Protein AF-A0A2N2FDY9-F1 (afdb_monomer_lite)

Secondary structure (DSSP, 8-state):
------TTSSS-HHHHHHHHHHHHHHHHHHHHHHHHHHHHHHHHHHHHHHHHHHHHHHHHHHHHHHHHHHHHHHHHHHHHHHHTTSHHHHHHHHHHHHHHHHHHHHHHHHHHHHHHHTT---HHHHHHHHHHHHHHHHHHHHHHH-SS--HHHHHHHHHHHHT--

Foldseek 3Di:
DDDPPDPPPPDPPVRVVVVVVVVVVVVVVVVVVVVVVVVVVVVVVVVVVVVVVVLVVVLVVLVVQLVVLVVQLVVLLLQLLPVVQDVVSNVVSVVSNVVSLVSNLVSLVVSVVSCVVVVHDDVVSVVVNVVSVVLVVLSVVLVVVPPDRDNVSSVVSVCVSVVPD

Radius of gyration: 35.59 Å; chains: 1; bounding box: 72×30×100 Å

Structure (mmCIF, N/CA/C/O backbone):
data_AF-A0A2N2FDY9-F1
#
_entry.id   AF-A0A2N2FDY9-F1
#
loop_
_atom_site.group_PDB
_atom_site.id
_atom_site.type_symbol
_atom_site.label_atom_id
_atom_site.label_alt_id
_atom_site.label_comp_id
_atom_site.label_asym_id
_atom_site.label_entity_id
_atom_site.label_seq_id
_atom_site.pdbx_PDB_ins_code
_atom_site.Cartn_x
_atom_site.Cartn_y
_atom_site.Cartn_z
_atom_site.occupancy
_atom_site.B_iso_or_equiv
_atom_site.auth_seq_id
_atom_site.auth_comp_id
_atom_site.auth_asym_id
_atom_site.auth_atom_id
_atom_site.pdbx_PDB_model_num
ATOM 1 N N . MET A 1 1 ? 49.741 -19.149 -67.847 1.00 40.06 1 MET A N 1
ATOM 2 C CA . MET A 1 1 ? 49.441 -18.533 -66.537 1.00 40.06 1 MET A CA 1
ATOM 3 C C . MET A 1 1 ? 49.267 -17.037 -66.780 1.00 40.06 1 MET A C 1
ATOM 5 O O . MET A 1 1 ? 50.250 -16.389 -67.098 1.00 40.06 1 MET A O 1
ATOM 9 N N . LYS A 1 2 ? 48.029 -16.520 -66.818 1.00 42.62 2 LYS A N 1
ATOM 10 C CA . LYS A 1 2 ? 47.751 -15.078 -66.965 1.00 42.62 2 LYS A CA 1
ATOM 11 C C . LYS A 1 2 ? 47.482 -14.531 -65.568 1.00 42.62 2 LYS A C 1
ATOM 13 O O . LYS A 1 2 ? 46.580 -15.033 -64.904 1.00 42.62 2 LYS A O 1
ATOM 18 N N . GLU A 1 3 ? 48.287 -13.575 -65.124 1.00 53.22 3 GLU A N 1
ATOM 19 C CA . GLU A 1 3 ? 48.072 -12.917 -63.837 1.00 53.22 3 GLU A CA 1
ATOM 20 C C . GLU A 1 3 ? 46.777 -12.091 -63.868 1.00 53.22 3 GLU A C 1
ATOM 22 O O . GLU A 1 3 ? 46.456 -11.493 -64.901 1.00 53.22 3 GLU A O 1
ATOM 27 N N . PRO A 1 4 ? 45.998 -12.066 -62.776 1.00 54.75 4 PRO A N 1
ATOM 28 C CA . PRO A 1 4 ? 44.786 -11.269 -62.719 1.00 54.75 4 PRO A CA 1
ATOM 29 C C . PRO A 1 4 ? 45.163 -9.784 -62.721 1.00 54.75 4 PRO A C 1
ATOM 31 O O . PRO A 1 4 ? 45.787 -9.288 -61.783 1.00 54.75 4 PRO A O 1
ATOM 34 N N . HIS A 1 5 ? 44.774 -9.068 -63.778 1.00 51.28 5 HIS A N 1
ATOM 35 C CA . HIS A 1 5 ? 44.896 -7.615 -63.843 1.00 51.28 5 HIS A CA 1
ATOM 36 C C . HIS A 1 5 ? 44.136 -6.992 -62.672 1.00 51.28 5 HIS A C 1
ATOM 38 O O . HIS A 1 5 ? 42.905 -6.972 -62.631 1.00 51.28 5 HIS A O 1
ATOM 44 N N . SER A 1 6 ? 44.894 -6.495 -61.699 1.00 55.41 6 SER A N 1
ATOM 45 C CA . SER A 1 6 ? 44.367 -5.708 -60.599 1.00 55.41 6 SER A CA 1
ATOM 46 C C . SER A 1 6 ? 43.890 -4.376 -61.169 1.00 55.41 6 SER A C 1
ATOM 48 O O . SER A 1 6 ? 44.699 -3.530 -61.549 1.00 55.41 6 SER A O 1
ATOM 50 N N . THR A 1 7 ? 42.572 -4.171 -61.199 1.00 59.66 7 THR A N 1
ATOM 51 C CA . THR A 1 7 ? 41.839 -2.953 -61.616 1.00 59.66 7 THR A CA 1
ATOM 52 C C . THR A 1 7 ? 42.268 -1.658 -60.901 1.00 59.66 7 THR A C 1
ATOM 54 O O . THR A 1 7 ? 41.673 -0.600 -61.087 1.00 59.66 7 THR A O 1
ATOM 57 N N . PHE A 1 8 ? 43.301 -1.723 -60.063 1.00 55.81 8 PHE A N 1
ATOM 58 C CA . PHE A 1 8 ? 43.823 -0.649 -59.238 1.00 55.81 8 PHE A CA 1
ATOM 59 C C . PHE A 1 8 ? 45.106 0.003 -59.781 1.00 55.81 8 PHE A C 1
ATOM 61 O O . PHE A 1 8 ? 45.572 0.954 -59.146 1.00 55.81 8 PHE A O 1
ATOM 68 N N . GLN A 1 9 ? 45.697 -0.481 -60.883 1.00 60.59 9 GLN A N 1
ATOM 69 C CA . GLN A 1 9 ? 46.955 0.066 -61.427 1.00 60.59 9 GLN A CA 1
ATOM 70 C C . GLN A 1 9 ? 46.782 1.308 -62.327 1.00 60.59 9 GLN A C 1
ATOM 72 O O . GLN A 1 9 ? 47.698 2.121 -62.377 1.00 60.59 9 GLN A O 1
ATOM 77 N N . ASP A 1 10 ? 45.602 1.541 -62.918 1.00 59.16 10 ASP A N 1
ATOM 78 C CA . ASP A 1 10 ? 45.357 2.672 -63.845 1.00 59.16 10 ASP A CA 1
ATOM 79 C C . ASP A 1 10 ? 44.771 3.938 -63.180 1.00 59.16 10 ASP A C 1
ATOM 81 O O . ASP A 1 10 ? 44.364 4.895 -63.842 1.00 59.16 10 ASP A O 1
ATOM 85 N N . ILE A 1 11 ? 44.688 3.969 -61.847 1.00 64.19 11 ILE A N 1
ATOM 86 C CA . ILE A 1 11 ? 44.050 5.060 -61.096 1.00 64.19 11 ILE A CA 1
ATOM 87 C C . ILE A 1 11 ? 45.122 6.025 -60.578 1.00 64.19 11 ILE A C 1
ATOM 89 O O . ILE A 1 11 ? 46.005 5.624 -59.821 1.00 64.19 11 ILE A O 1
ATOM 93 N N . SER A 1 12 ? 45.018 7.318 -60.918 1.00 76.00 12 SER A N 1
ATOM 94 C CA . SER A 1 12 ? 45.952 8.339 -60.418 1.00 76.00 12 SER A CA 1
ATOM 95 C C . SER A 1 12 ? 45.995 8.355 -58.883 1.00 76.00 12 SER A C 1
ATOM 97 O O . SER A 1 12 ? 44.962 8.255 -58.213 1.00 76.00 12 SER A O 1
ATOM 99 N N . VAL A 1 13 ? 47.195 8.499 -58.309 1.00 76.50 13 VAL A N 1
ATOM 100 C CA . VAL A 1 13 ? 47.444 8.423 -56.852 1.00 76.50 13 VAL A CA 1
ATOM 101 C C . VAL A 1 13 ? 46.499 9.338 -56.062 1.00 76.50 13 VAL A C 1
ATOM 103 O O . VAL A 1 13 ? 45.938 8.929 -55.047 1.00 76.50 13 VAL A O 1
ATOM 106 N N . ARG A 1 14 ? 46.220 10.538 -56.589 1.00 76.38 14 ARG A N 1
ATOM 107 C CA . ARG A 1 14 ? 45.248 11.491 -56.028 1.00 76.38 14 ARG A CA 1
ATOM 108 C C . ARG A 1 14 ? 43.846 10.888 -55.892 1.00 76.38 14 ARG A C 1
ATOM 110 O O . ARG A 1 14 ? 43.210 11.041 -54.855 1.00 76.38 14 ARG A O 1
ATOM 117 N N . ARG A 1 15 ? 43.358 10.196 -56.924 1.00 77.88 15 ARG A N 1
ATOM 118 C CA . ARG A 1 15 ? 42.018 9.592 -56.942 1.00 77.88 15 ARG A CA 1
ATOM 119 C C . ARG A 1 15 ? 41.931 8.399 -55.990 1.00 77.88 15 A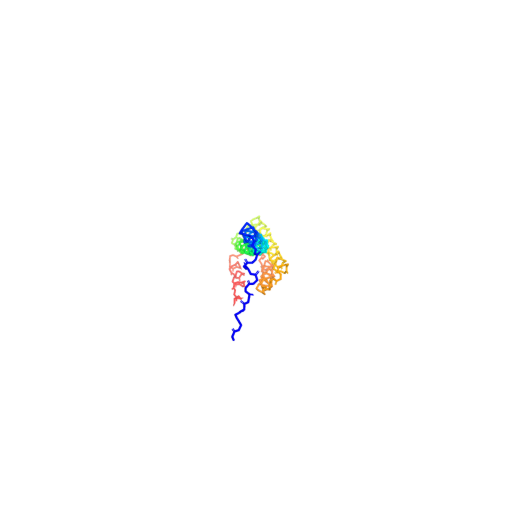RG A C 1
ATOM 121 O O . ARG A 1 15 ? 40.918 8.251 -55.316 1.00 77.88 15 ARG A O 1
ATOM 128 N N . ARG A 1 16 ? 43.003 7.607 -55.868 1.00 76.25 16 ARG A N 1
ATOM 129 C CA . ARG A 1 16 ? 43.084 6.508 -54.892 1.00 76.25 16 ARG A CA 1
ATOM 130 C C . ARG A 1 16 ? 43.001 7.028 -53.450 1.00 76.25 16 ARG A C 1
ATOM 132 O O . ARG A 1 16 ? 42.225 6.493 -52.668 1.00 76.25 16 ARG A O 1
ATOM 139 N N . VAL A 1 17 ? 43.729 8.100 -53.121 1.00 83.00 17 VAL A N 1
ATOM 140 C CA . VAL A 1 17 ? 43.673 8.732 -51.787 1.00 83.00 17 VAL A CA 1
ATOM 141 C C . VAL A 1 17 ? 42.278 9.290 -51.486 1.00 83.00 17 VAL A C 1
ATOM 143 O O . VAL A 1 17 ? 41.758 9.059 -50.398 1.00 83.00 17 VAL A O 1
ATOM 146 N N . ILE A 1 18 ? 41.643 9.967 -52.452 1.00 85.06 18 ILE A N 1
ATOM 147 C CA . ILE A 1 18 ? 40.282 10.502 -52.287 1.00 85.06 18 ILE A CA 1
ATOM 148 C C . ILE A 1 18 ? 39.275 9.375 -52.029 1.00 85.06 18 ILE A C 1
ATOM 150 O O . ILE A 1 18 ? 38.482 9.489 -51.103 1.00 85.06 18 ILE A O 1
ATOM 154 N N . ILE A 1 19 ? 39.332 8.272 -52.785 1.00 79.50 19 ILE A N 1
ATOM 155 C CA . ILE A 1 19 ? 38.427 7.125 -52.595 1.00 79.50 19 ILE A CA 1
ATOM 156 C C . ILE A 1 19 ? 38.600 6.519 -51.197 1.00 79.50 19 ILE A C 1
ATOM 158 O O . ILE A 1 19 ? 37.608 6.315 -50.499 1.00 79.50 19 ILE A O 1
ATOM 162 N N . SER A 1 20 ? 39.839 6.281 -50.755 1.00 74.81 20 SER A N 1
ATOM 163 C CA . SER A 1 20 ? 40.105 5.745 -49.414 1.00 74.81 20 SER A CA 1
ATOM 164 C C . SER A 1 20 ? 39.591 6.668 -48.306 1.00 74.81 20 SER A C 1
ATOM 166 O O . SER A 1 20 ? 38.996 6.199 -47.336 1.00 74.81 20 SER A O 1
ATOM 168 N N . LEU A 1 21 ? 39.770 7.984 -48.459 1.00 81.88 21 LEU A N 1
ATOM 169 C CA . LEU A 1 21 ? 39.277 8.970 -47.499 1.00 81.88 21 LEU A CA 1
ATOM 170 C C . LEU A 1 21 ? 37.743 9.030 -47.482 1.00 81.88 21 LEU A C 1
ATOM 172 O O . LEU A 1 21 ? 37.145 9.071 -46.410 1.00 81.88 21 LEU A O 1
ATOM 176 N N . SER A 1 22 ? 37.093 8.981 -48.646 1.00 78.44 22 SER A N 1
ATOM 177 C CA . SER A 1 22 ? 35.631 8.940 -48.743 1.00 78.44 22 SER A CA 1
ATOM 178 C C . SER A 1 22 ? 35.051 7.691 -48.082 1.00 78.44 22 SER A C 1
ATOM 180 O O . SER A 1 22 ? 34.062 7.797 -47.363 1.00 78.44 22 SER A O 1
ATOM 182 N N . ILE A 1 23 ? 35.683 6.527 -48.261 1.00 81.19 23 ILE A N 1
ATOM 183 C CA . ILE A 1 23 ? 35.274 5.286 -47.588 1.00 81.19 23 ILE A CA 1
ATOM 184 C C . ILE A 1 23 ? 35.384 5.440 -46.066 1.00 81.19 23 ILE A C 1
ATOM 186 O O . ILE A 1 23 ? 34.447 5.086 -45.354 1.00 81.19 23 ILE A O 1
ATOM 190 N N . LEU A 1 24 ? 36.480 6.019 -45.559 1.00 82.31 24 LEU A N 1
ATOM 191 C CA . LEU A 1 24 ? 36.643 6.283 -44.125 1.00 82.31 24 LEU A CA 1
ATOM 192 C C . LEU A 1 24 ? 35.558 7.215 -43.573 1.00 82.31 24 LEU A C 1
ATOM 194 O O . LEU A 1 24 ? 34.982 6.927 -42.527 1.00 82.31 24 LEU A O 1
ATOM 198 N N . VAL A 1 25 ? 35.237 8.298 -44.283 1.00 88.38 25 VAL A N 1
ATOM 199 C CA . VAL A 1 25 ? 34.174 9.231 -43.874 1.00 88.38 25 VAL A CA 1
ATOM 200 C C . VAL A 1 25 ? 32.813 8.533 -43.837 1.00 88.38 25 VAL A C 1
ATOM 202 O O . VAL A 1 25 ? 32.078 8.679 -42.862 1.00 88.38 25 VAL A O 1
ATOM 205 N N . VAL A 1 26 ? 32.490 7.729 -44.853 1.00 84.81 26 VAL A N 1
ATOM 206 C CA . VAL A 1 26 ? 31.238 6.957 -44.889 1.00 84.81 26 VAL A CA 1
ATOM 207 C C . VAL A 1 26 ? 31.168 5.970 -43.723 1.00 84.81 26 VAL A C 1
ATOM 209 O O . VAL A 1 26 ? 30.133 5.886 -43.068 1.00 84.81 26 VAL A O 1
ATOM 212 N N . LEU A 1 27 ? 32.263 5.273 -43.405 1.00 81.31 27 LEU A N 1
ATOM 213 C CA . LEU A 1 27 ? 32.317 4.361 -42.258 1.00 81.31 27 LEU A CA 1
ATOM 214 C C . LEU A 1 27 ? 32.057 5.088 -40.931 1.00 81.31 27 LEU A C 1
ATOM 216 O O . LEU A 1 27 ? 31.275 4.599 -40.118 1.00 81.31 27 LEU A O 1
ATOM 220 N N . ILE A 1 28 ? 32.651 6.268 -40.730 1.00 88.44 28 ILE A N 1
ATOM 221 C CA . ILE A 1 28 ? 32.418 7.088 -39.530 1.00 88.44 28 ILE A CA 1
ATOM 222 C C . ILE A 1 28 ? 30.944 7.496 -39.429 1.00 88.44 28 ILE A C 1
ATOM 224 O O . ILE A 1 28 ? 30.353 7.381 -38.357 1.00 88.44 28 ILE A O 1
ATOM 228 N N . ILE A 1 29 ? 30.332 7.927 -40.537 1.00 89.19 29 ILE A N 1
ATOM 229 C CA . ILE A 1 29 ? 28.911 8.304 -40.573 1.00 89.19 29 ILE A CA 1
ATOM 230 C C . ILE A 1 29 ? 28.029 7.106 -40.216 1.00 89.19 29 ILE A C 1
ATOM 232 O O . ILE A 1 29 ? 27.134 7.234 -39.386 1.00 89.19 29 ILE A O 1
ATOM 236 N N . VAL A 1 30 ? 28.295 5.934 -40.797 1.00 87.69 30 VAL A N 1
ATOM 237 C CA . VAL A 1 30 ? 27.531 4.711 -40.523 1.00 87.69 30 VAL A CA 1
ATOM 238 C C . VAL A 1 30 ? 27.626 4.334 -39.044 1.00 87.69 30 VAL A C 1
ATOM 240 O O . VAL A 1 30 ? 26.596 4.127 -38.407 1.00 87.69 30 VAL A O 1
ATOM 243 N N . ILE A 1 31 ? 28.832 4.315 -38.468 1.00 88.19 31 ILE A N 1
ATOM 244 C CA . ILE A 1 31 ? 29.032 4.034 -37.037 1.00 88.19 31 ILE A CA 1
ATOM 245 C C . ILE A 1 31 ? 28.316 5.080 -36.170 1.00 88.19 31 ILE A C 1
ATOM 247 O O . ILE A 1 31 ? 27.664 4.717 -35.192 1.00 88.19 31 ILE A O 1
ATOM 251 N N . GLY A 1 32 ? 28.381 6.363 -36.538 1.00 88.81 32 GLY A N 1
ATOM 252 C CA . GLY A 1 32 ? 27.689 7.445 -35.838 1.00 88.81 32 GLY A CA 1
ATOM 253 C C . GLY A 1 32 ? 26.165 7.288 -35.849 1.00 88.81 32 GLY A C 1
ATOM 254 O O . GLY A 1 32 ? 25.526 7.450 -34.811 1.00 88.81 32 GLY A O 1
ATOM 255 N N . LEU A 1 33 ? 25.583 6.907 -36.990 1.00 90.06 33 LEU A N 1
ATOM 256 C CA . LEU A 1 33 ? 24.148 6.635 -37.117 1.00 90.06 33 LEU A CA 1
ATOM 257 C C . LEU A 1 33 ? 23.727 5.415 -36.289 1.00 90.06 33 LEU A C 1
ATOM 259 O O . LEU A 1 33 ? 22.735 5.489 -35.566 1.00 90.06 33 LEU A O 1
ATOM 263 N N . TYR A 1 34 ? 24.502 4.326 -36.331 1.00 90.81 34 TYR A N 1
ATOM 264 C CA . TYR A 1 34 ? 24.268 3.160 -35.472 1.00 90.81 34 TYR A CA 1
ATOM 265 C C . TYR A 1 34 ? 24.347 3.522 -33.985 1.00 90.81 34 TYR A C 1
ATOM 267 O O . TYR A 1 34 ? 23.486 3.112 -33.207 1.00 90.81 34 TYR A O 1
ATOM 275 N N . GLY A 1 35 ? 25.337 4.328 -33.591 1.00 86.31 35 GLY A N 1
ATOM 276 C CA . GLY A 1 35 ? 25.469 4.834 -32.227 1.00 86.31 35 GLY A CA 1
ATOM 277 C C . GLY A 1 35 ? 24.262 5.669 -31.798 1.00 86.31 35 GLY A C 1
ATOM 278 O O . GLY A 1 35 ? 23.751 5.482 -30.697 1.00 86.31 35 GLY A O 1
ATOM 279 N N . LEU A 1 36 ? 23.752 6.536 -32.677 1.00 89.62 36 LEU A N 1
ATOM 280 C CA . LEU A 1 36 ? 22.581 7.363 -32.390 1.00 89.62 36 LEU A CA 1
ATOM 281 C C . LEU A 1 36 ? 21.319 6.516 -32.179 1.00 89.62 36 LEU A C 1
ATOM 283 O O . LEU A 1 36 ? 20.601 6.726 -31.203 1.00 89.62 36 LEU A O 1
ATOM 287 N N . VAL A 1 37 ? 21.079 5.525 -33.044 1.00 89.44 37 VAL A N 1
ATOM 288 C CA . VAL A 1 37 ? 19.956 4.584 -32.892 1.00 89.44 37 VAL A CA 1
ATOM 289 C C . VAL A 1 37 ? 20.085 3.802 -31.582 1.00 89.44 37 VAL A C 1
ATOM 291 O O . VAL A 1 37 ? 19.132 3.744 -30.806 1.00 89.44 37 VAL A O 1
ATOM 294 N N . ALA A 1 38 ? 21.278 3.281 -31.277 1.00 85.81 38 ALA A N 1
ATOM 295 C CA . ALA A 1 38 ? 21.533 2.551 -30.037 1.00 85.81 38 ALA A CA 1
ATOM 296 C C . ALA A 1 38 ? 21.299 3.414 -28.781 1.00 85.81 38 ALA A C 1
ATOM 298 O O . ALA A 1 38 ? 20.743 2.930 -27.791 1.00 85.81 38 ALA A O 1
ATOM 299 N N . ILE A 1 39 ? 21.681 4.696 -28.818 1.00 88.12 39 ILE A N 1
ATOM 300 C CA . ILE A 1 39 ? 21.446 5.651 -27.727 1.00 88.12 39 ILE A CA 1
ATOM 301 C C . ILE A 1 39 ? 19.952 5.927 -27.554 1.00 88.12 39 ILE A C 1
ATOM 303 O O . ILE A 1 39 ? 19.475 5.914 -26.420 1.00 88.12 39 ILE A O 1
ATOM 307 N N . ILE A 1 40 ? 19.206 6.140 -28.641 1.00 87.75 40 ILE A N 1
ATOM 308 C CA . ILE A 1 40 ? 17.757 6.390 -28.582 1.00 87.75 40 ILE A CA 1
ATOM 309 C C . ILE A 1 40 ? 17.037 5.192 -27.961 1.00 87.75 40 ILE A C 1
ATOM 311 O O . ILE A 1 40 ? 16.248 5.362 -27.031 1.00 87.75 40 ILE A O 1
ATOM 315 N N . GLU A 1 41 ? 17.343 3.975 -28.408 1.00 85.94 41 GLU A N 1
ATOM 316 C CA . GLU A 1 41 ? 16.747 2.773 -27.825 1.00 85.94 41 GLU A CA 1
ATOM 317 C C . GLU A 1 41 ? 17.132 2.581 -26.353 1.00 85.94 41 GLU A C 1
ATOM 319 O O . GLU A 1 41 ? 16.298 2.202 -25.529 1.00 85.94 41 GLU A O 1
ATOM 324 N N . SER A 1 42 ? 18.398 2.832 -26.003 1.00 78.81 42 SER A N 1
ATOM 325 C CA . SER A 1 42 ? 18.877 2.740 -24.622 1.00 78.81 42 SER A CA 1
ATOM 326 C C . SER A 1 42 ? 18.158 3.740 -23.716 1.00 78.81 42 SER A C 1
ATOM 328 O O . SER A 1 42 ? 17.669 3.376 -22.649 1.00 78.81 42 SER A O 1
ATOM 330 N N . ASN A 1 43 ? 18.008 4.981 -24.175 1.00 85.75 43 ASN A N 1
ATOM 331 C CA . ASN A 1 43 ? 17.299 6.035 -23.463 1.00 85.75 43 ASN A CA 1
ATOM 332 C C . ASN A 1 43 ? 15.814 5.674 -23.256 1.00 85.75 43 ASN A C 1
ATOM 334 O O . ASN A 1 43 ? 15.299 5.796 -22.145 1.00 85.75 43 ASN A O 1
ATOM 338 N N . GLN A 1 44 ? 15.154 5.111 -24.274 1.00 82.75 44 GLN A N 1
ATOM 339 C CA . GLN A 1 44 ? 13.782 4.605 -24.152 1.00 82.75 44 GLN A CA 1
ATOM 340 C C . GLN A 1 44 ? 13.660 3.454 -23.143 1.00 82.75 44 GLN A C 1
ATOM 342 O O . GLN A 1 44 ? 12.715 3.432 -22.352 1.00 82.75 44 GLN A O 1
ATOM 347 N N . ARG A 1 45 ? 14.605 2.504 -23.147 1.00 77.94 45 ARG A N 1
ATOM 348 C CA . ARG A 1 45 ? 14.648 1.401 -22.170 1.00 77.94 45 ARG A CA 1
ATOM 349 C C . ARG A 1 45 ? 14.837 1.931 -20.747 1.00 77.94 45 ARG A C 1
ATOM 351 O O . ARG A 1 45 ? 14.077 1.551 -19.863 1.00 77.94 45 ARG A O 1
ATOM 358 N N . LEU A 1 46 ? 15.772 2.860 -20.547 1.00 81.38 46 LEU A N 1
ATOM 359 C CA . LEU A 1 46 ? 16.018 3.493 -19.249 1.00 81.38 46 LEU A CA 1
ATOM 360 C C . LEU A 1 46 ? 14.790 4.246 -18.733 1.00 81.38 46 LEU A C 1
ATOM 362 O O . LEU A 1 46 ? 14.413 4.061 -17.579 1.00 81.38 46 LEU A O 1
ATOM 366 N N . HIS A 1 47 ? 14.125 5.043 -19.575 1.00 80.62 47 HIS A N 1
ATOM 367 C CA . HIS A 1 47 ? 12.904 5.742 -19.171 1.00 80.62 47 HIS A CA 1
ATOM 368 C C . HIS A 1 47 ? 11.801 4.779 -18.728 1.00 80.62 47 HIS A C 1
ATOM 370 O O . HIS A 1 47 ? 11.167 5.024 -17.703 1.00 80.62 47 HIS A O 1
ATOM 376 N N . LYS A 1 48 ? 11.595 3.668 -19.449 1.00 80.81 48 LYS A N 1
ATOM 377 C CA . LYS A 1 48 ? 10.632 2.635 -19.040 1.00 80.81 48 LYS A CA 1
ATOM 378 C C . LYS A 1 48 ? 11.000 2.020 -17.691 1.00 80.81 48 LYS A C 1
ATOM 380 O O . LYS A 1 48 ? 10.156 1.985 -16.803 1.00 80.81 48 LYS A O 1
ATOM 385 N N . SER A 1 49 ? 12.260 1.626 -17.500 1.00 78.25 49 SER A N 1
ATOM 386 C CA . SER A 1 49 ? 12.720 1.038 -16.236 1.00 78.25 49 SER A CA 1
ATOM 387 C C . SER A 1 49 ? 12.605 2.000 -15.049 1.00 78.25 49 SER A C 1
ATOM 389 O O . SER A 1 49 ? 12.253 1.577 -13.950 1.00 78.25 49 SER A O 1
ATOM 391 N N . VAL A 1 50 ? 12.855 3.299 -15.250 1.00 84.62 50 VAL A N 1
ATOM 392 C CA . VAL A 1 50 ? 12.667 4.318 -14.203 1.00 84.62 50 VAL A CA 1
ATOM 393 C C . VAL A 1 50 ? 11.189 4.465 -13.836 1.00 84.62 50 VAL A C 1
ATOM 395 O O . VAL A 1 50 ? 10.859 4.516 -12.652 1.00 84.62 50 VAL A O 1
ATOM 398 N N . LEU A 1 51 ? 10.291 4.495 -14.826 1.00 83.50 51 LEU 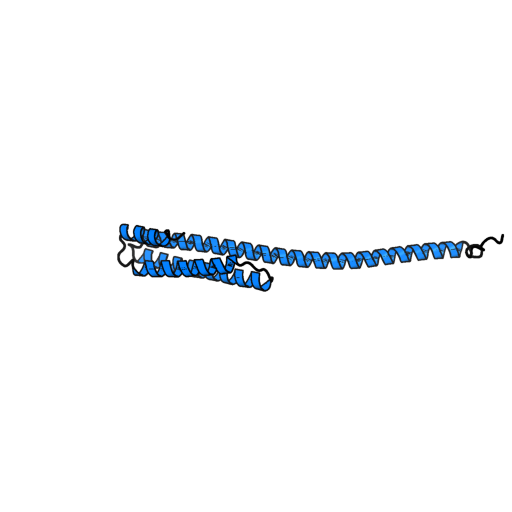A N 1
ATOM 399 C CA . LEU A 1 51 ? 8.847 4.587 -14.584 1.00 83.50 51 LEU A CA 1
ATOM 400 C C . LEU A 1 51 ? 8.305 3.351 -13.852 1.00 83.50 51 LEU A C 1
ATOM 402 O O . LEU A 1 51 ? 7.549 3.493 -12.891 1.00 83.50 51 LEU A O 1
ATOM 406 N N . GLU A 1 52 ? 8.727 2.151 -14.254 1.00 83.62 52 GLU A N 1
ATOM 407 C CA . GLU A 1 52 ? 8.385 0.901 -13.565 1.00 83.62 52 GLU A CA 1
ATOM 408 C C . GLU A 1 52 ? 8.914 0.887 -12.123 1.00 83.62 52 GLU A C 1
ATOM 410 O O . GLU A 1 52 ? 8.177 0.550 -11.192 1.00 83.62 52 GLU A O 1
ATOM 415 N N . GLY A 1 53 ? 10.160 1.327 -11.914 1.00 83.25 53 GLY A N 1
ATOM 416 C CA . GLY A 1 53 ? 10.762 1.446 -10.586 1.00 83.25 53 GLY A CA 1
ATOM 417 C C . GLY A 1 53 ? 10.002 2.414 -9.676 1.00 83.25 53 GLY A C 1
ATOM 418 O O . GLY A 1 53 ? 9.739 2.094 -8.515 1.00 83.25 53 GLY A O 1
ATOM 419 N N . GLN A 1 54 ? 9.575 3.564 -10.204 1.00 86.81 54 GLN A N 1
ATOM 420 C CA . GLN A 1 54 ? 8.764 4.525 -9.455 1.00 86.81 54 GLN A CA 1
ATOM 421 C C . GLN A 1 54 ? 7.385 3.953 -9.096 1.00 86.81 54 GLN A C 1
ATOM 423 O O . GLN A 1 54 ? 6.912 4.149 -7.976 1.00 86.81 54 GLN A O 1
ATOM 428 N N . ALA A 1 55 ? 6.746 3.220 -10.014 1.00 86.31 55 ALA A N 1
ATOM 429 C CA . ALA A 1 55 ? 5.467 2.562 -9.751 1.00 86.31 55 ALA A CA 1
ATOM 430 C C . ALA A 1 55 ? 5.586 1.524 -8.622 1.00 86.31 55 ALA A C 1
ATOM 432 O O . ALA A 1 55 ? 4.751 1.500 -7.715 1.00 86.31 55 ALA A O 1
ATOM 433 N N . MET A 1 56 ? 6.655 0.719 -8.623 1.00 86.19 56 MET A N 1
ATOM 434 C CA . MET A 1 56 ? 6.938 -0.229 -7.540 1.00 86.19 56 MET A CA 1
ATOM 435 C C . MET A 1 56 ? 7.203 0.471 -6.205 1.00 86.19 56 MET A C 1
ATOM 437 O O . MET A 1 56 ? 6.657 0.054 -5.183 1.00 86.19 56 MET A O 1
ATOM 441 N N . ALA A 1 57 ? 8.004 1.541 -6.197 1.00 88.88 57 ALA A N 1
ATOM 442 C CA . ALA A 1 57 ? 8.284 2.310 -4.986 1.00 88.88 57 ALA A CA 1
ATOM 443 C C . ALA A 1 57 ? 6.994 2.880 -4.371 1.00 88.88 57 ALA A C 1
ATOM 445 O O . ALA A 1 57 ? 6.731 2.679 -3.185 1.00 88.88 57 ALA A O 1
ATOM 446 N N . ASN A 1 58 ? 6.134 3.485 -5.196 1.00 90.44 58 ASN A N 1
ATOM 447 C CA . ASN A 1 58 ? 4.845 4.024 -4.758 1.00 90.44 58 ASN A CA 1
ATOM 448 C C . ASN A 1 58 ? 3.921 2.935 -4.188 1.00 90.44 58 ASN A C 1
ATOM 450 O O . ASN A 1 58 ? 3.244 3.156 -3.178 1.00 90.44 58 ASN A O 1
ATOM 454 N N . ALA A 1 59 ? 3.900 1.746 -4.800 1.00 89.38 59 ALA A N 1
ATOM 455 C CA . ALA A 1 59 ? 3.133 0.615 -4.287 1.00 89.38 59 ALA A CA 1
ATOM 456 C C . ALA A 1 59 ? 3.664 0.154 -2.916 1.00 89.38 59 ALA A C 1
ATOM 458 O O . ALA A 1 59 ? 2.889 -0.041 -1.979 1.00 89.38 59 ALA A O 1
ATOM 459 N N . ILE A 1 60 ? 4.986 0.039 -2.758 1.00 89.69 60 ILE A N 1
ATOM 460 C CA . ILE A 1 60 ? 5.617 -0.333 -1.482 1.00 89.69 60 ILE A CA 1
ATOM 461 C C . ILE A 1 60 ? 5.284 0.681 -0.384 1.00 89.69 60 ILE A C 1
ATOM 463 O O . ILE A 1 60 ? 4.916 0.288 0.726 1.00 89.69 60 ILE A O 1
ATOM 467 N N . ASP A 1 61 ? 5.373 1.974 -0.680 1.00 93.56 61 ASP A N 1
ATOM 468 C CA . ASP A 1 61 ? 5.076 3.020 0.297 1.00 93.56 61 ASP A CA 1
ATOM 469 C C . ASP A 1 61 ? 3.591 3.045 0.676 1.00 93.56 61 ASP A C 1
ATOM 471 O O . ASP A 1 61 ? 3.261 3.156 1.858 1.00 93.56 61 ASP A O 1
ATOM 475 N N . THR A 1 62 ? 2.691 2.811 -0.282 1.00 93.19 62 THR A N 1
ATOM 476 C CA . THR A 1 62 ? 1.248 2.663 -0.019 1.00 93.19 62 THR A CA 1
ATOM 477 C C . THR A 1 62 ? 0.962 1.455 0.882 1.00 93.19 62 THR A C 1
ATOM 479 O O . THR A 1 62 ? 0.177 1.546 1.830 1.00 93.19 62 THR A O 1
ATOM 482 N N . ALA A 1 63 ? 1.639 0.326 0.653 1.00 89.75 63 ALA A N 1
ATOM 483 C CA . ALA A 1 63 ? 1.514 -0.856 1.503 1.00 89.75 63 ALA A CA 1
ATOM 484 C C . ALA A 1 63 ? 2.025 -0.598 2.933 1.00 89.75 63 ALA A C 1
ATOM 486 O O . ALA A 1 63 ? 1.376 -0.985 3.908 1.00 89.75 63 ALA A O 1
ATOM 487 N N . ARG A 1 64 ? 3.158 0.101 3.084 1.00 91.00 64 ARG A N 1
ATOM 488 C CA . ARG A 1 64 ? 3.680 0.517 4.398 1.00 91.00 64 ARG A CA 1
ATOM 489 C C . ARG A 1 64 ? 2.718 1.459 5.111 1.00 91.00 64 ARG A C 1
ATOM 491 O O . ARG A 1 64 ? 2.484 1.299 6.308 1.00 91.00 64 ARG A O 1
ATOM 498 N N . LEU A 1 65 ? 2.131 2.407 4.386 1.00 93.62 65 LEU A N 1
ATOM 499 C CA . LEU A 1 65 ? 1.158 3.340 4.938 1.00 93.62 65 LEU A CA 1
ATOM 500 C C . LEU A 1 65 ? -0.089 2.605 5.456 1.00 93.62 65 LEU A C 1
ATOM 502 O O . LEU A 1 65 ? -0.512 2.853 6.586 1.00 93.62 65 LEU A O 1
ATOM 506 N N . SER A 1 66 ? -0.601 1.624 4.701 1.00 90.75 66 SER A N 1
ATOM 507 C CA . SER A 1 66 ? -1.680 0.735 5.162 1.00 90.75 66 SER A CA 1
ATOM 508 C C . SER A 1 66 ? -1.319 0.042 6.483 1.00 90.75 66 SER A C 1
ATOM 510 O O . SER A 1 66 ? -2.099 0.077 7.435 1.00 90.75 66 SER A O 1
ATOM 512 N N . GLN A 1 67 ? -0.110 -0.517 6.602 1.00 82.12 67 GLN A N 1
ATOM 513 C CA . GLN A 1 67 ? 0.342 -1.166 7.841 1.00 82.12 67 GLN A CA 1
ATOM 514 C C . GLN A 1 67 ? 0.413 -0.197 9.029 1.00 82.12 67 GLN A C 1
ATOM 516 O O . GLN A 1 67 ? 0.050 -0.563 10.151 1.00 82.12 67 GLN A O 1
ATOM 521 N N . VAL A 1 68 ? 0.869 1.038 8.804 1.00 94.31 68 VAL A N 1
ATOM 522 C CA . VAL A 1 68 ? 0.913 2.082 9.838 1.00 94.31 68 VAL A CA 1
ATOM 523 C C . VAL A 1 68 ? -0.496 2.421 10.323 1.00 94.31 68 VAL A C 1
ATOM 525 O O . VAL A 1 68 ? -0.718 2.449 11.535 1.00 94.31 68 VAL A O 1
ATOM 528 N N . HIS A 1 69 ? -1.446 2.632 9.410 1.00 88.88 69 HIS A N 1
ATOM 529 C CA . HIS A 1 69 ? -2.842 2.900 9.765 1.00 88.88 69 HIS A CA 1
ATOM 530 C C . HIS A 1 69 ? -3.480 1.720 10.498 1.00 88.88 69 HIS A C 1
ATOM 532 O O . HIS A 1 69 ? -4.103 1.905 11.540 1.00 88.88 69 HIS A O 1
ATOM 538 N N . PHE A 1 70 ? -3.216 0.488 10.062 1.00 84.06 70 PHE A N 1
ATOM 539 C CA . PHE A 1 70 ? -3.701 -0.703 10.752 1.00 84.06 70 PHE A CA 1
ATOM 540 C C . PHE A 1 70 ? -3.143 -0.806 12.179 1.00 84.06 70 PHE A C 1
ATOM 542 O O . PHE A 1 70 ? -3.867 -1.090 13.134 1.00 84.06 70 PHE A O 1
ATOM 549 N N . LYS A 1 71 ? -1.853 -0.509 12.370 1.00 83.56 71 LYS A N 1
ATOM 550 C CA . LYS A 1 71 ? -1.245 -0.477 13.706 1.00 83.56 71 LYS A CA 1
ATOM 551 C C . LYS A 1 71 ? -1.901 0.578 14.602 1.00 83.56 71 LYS A C 1
ATOM 553 O O . LYS A 1 71 ? -2.127 0.301 15.781 1.00 83.56 71 LYS A O 1
ATOM 558 N N . LYS A 1 72 ? -2.217 1.759 14.061 1.00 88.81 72 LYS A N 1
ATOM 559 C CA . LYS A 1 72 ? -2.949 2.813 14.782 1.00 88.81 72 LYS A CA 1
ATOM 560 C C . LYS A 1 72 ? -4.370 2.372 15.122 1.00 88.81 72 LYS A C 1
ATOM 562 O O . LYS A 1 72 ? -4.753 2.473 16.279 1.00 88.81 72 LYS A O 1
ATOM 567 N N . GLN A 1 73 ? -5.100 1.774 14.184 1.00 84.69 73 GLN A N 1
ATOM 568 C CA . GLN A 1 73 ? -6.422 1.193 14.429 1.00 84.69 73 GLN A CA 1
ATOM 569 C C . GLN A 1 73 ? -6.395 0.192 15.598 1.00 84.69 73 GLN A C 1
ATOM 571 O O . GLN A 1 73 ? -7.194 0.292 16.527 1.00 84.69 73 GLN A O 1
ATOM 576 N N . VAL A 1 74 ? -5.441 -0.746 15.610 1.00 85.19 74 VAL A N 1
ATOM 577 C CA . VAL A 1 74 ? -5.278 -1.717 16.710 1.00 85.19 74 VAL A CA 1
ATOM 578 C C . VAL A 1 74 ? -4.918 -1.029 18.033 1.00 85.19 74 VAL A C 1
ATOM 580 O O . VAL A 1 74 ? -5.273 -1.517 19.108 1.00 85.19 74 VAL A O 1
ATOM 583 N N . GLN A 1 75 ? -4.207 0.096 17.987 1.00 83.31 75 GLN A N 1
ATOM 584 C CA . GLN A 1 75 ? -3.922 0.888 19.179 1.00 83.31 75 GLN A CA 1
ATOM 585 C C . GLN A 1 75 ? -5.185 1.574 19.712 1.00 83.31 75 GLN A C 1
ATOM 587 O O . GLN A 1 75 ? -5.455 1.483 20.909 1.00 83.31 75 GLN A O 1
ATOM 592 N N . GLU A 1 76 ? -5.988 2.185 18.842 1.00 89.06 76 GLU A N 1
ATOM 593 C CA . GLU A 1 76 ? -7.261 2.796 19.230 1.00 89.06 76 GLU A CA 1
ATOM 594 C C . GLU A 1 76 ? -8.245 1.762 19.760 1.00 89.06 76 GLU A C 1
ATOM 596 O O . GLU A 1 76 ? -8.896 1.998 20.773 1.00 89.06 76 GLU A O 1
ATOM 601 N N . TRP A 1 77 ? -8.257 0.562 19.183 1.00 86.94 77 TRP A N 1
ATOM 602 C CA . TRP A 1 77 ? -8.996 -0.569 19.729 1.00 86.94 77 TRP A CA 1
ATOM 603 C C . TRP A 1 77 ? -8.643 -0.841 21.197 1.00 86.94 77 TRP A C 1
ATOM 605 O O . TRP A 1 77 ? -9.522 -0.934 22.054 1.00 86.94 77 TRP A O 1
ATOM 615 N N . LYS A 1 78 ? -7.348 -0.913 21.524 1.00 83.50 78 LYS A N 1
ATOM 616 C CA . LYS A 1 78 ? -6.907 -1.080 22.917 1.00 83.50 78 LYS A CA 1
ATOM 617 C C . LYS A 1 78 ? -7.302 0.113 23.782 1.00 83.50 78 LYS A C 1
ATOM 619 O O . LYS A 1 78 ? -7.677 -0.084 24.933 1.00 83.50 78 LYS A O 1
ATOM 624 N N . ASN A 1 79 ? -7.224 1.333 23.252 1.00 86.69 79 ASN A N 1
ATOM 625 C CA . ASN A 1 79 ? -7.616 2.533 23.985 1.00 86.69 79 ASN A CA 1
ATOM 626 C C . ASN A 1 79 ? -9.113 2.515 24.330 1.00 86.69 79 ASN A C 1
ATOM 628 O O . ASN A 1 79 ? -9.456 2.816 25.470 1.00 86.69 79 ASN A O 1
ATOM 632 N N . ILE A 1 80 ? -9.978 2.081 23.406 1.00 86.62 80 ILE A N 1
ATOM 633 C CA . ILE A 1 80 ? -11.411 1.860 23.655 1.00 86.62 80 ILE A CA 1
ATOM 634 C C . ILE A 1 80 ? -11.597 0.862 24.799 1.00 86.62 80 ILE A C 1
ATOM 636 O O . ILE A 1 80 ? -12.349 1.119 25.732 1.00 86.62 80 ILE A O 1
ATOM 640 N N . LEU A 1 81 ? -10.888 -0.266 24.764 1.00 83.38 81 LEU A N 1
ATOM 641 C CA . LEU A 1 81 ? -11.030 -1.311 25.777 1.00 83.38 81 LEU A CA 1
ATOM 642 C C . LEU A 1 81 ? -10.538 -0.887 27.168 1.00 83.38 81 LEU A C 1
ATOM 644 O O . LEU A 1 81 ? -11.154 -1.264 28.165 1.00 83.38 81 LEU A O 1
ATOM 648 N N . LEU A 1 82 ? -9.444 -0.123 27.237 1.00 83.44 82 LEU A N 1
ATOM 649 C CA . LEU A 1 82 ? -8.807 0.293 28.492 1.00 83.44 82 LEU A CA 1
ATOM 650 C C . LEU A 1 82 ? -9.419 1.561 29.096 1.00 83.44 82 LEU A C 1
ATOM 652 O O . LEU A 1 82 ? -9.456 1.694 30.316 1.00 83.44 82 LEU A O 1
ATOM 656 N N . ARG A 1 83 ? -9.856 2.507 28.259 1.00 81.94 83 ARG A N 1
ATOM 657 C CA . ARG A 1 83 ? -10.321 3.843 28.676 1.00 81.94 83 ARG A CA 1
ATOM 658 C C . ARG A 1 83 ? -11.790 4.103 28.356 1.00 81.94 83 ARG A C 1
ATOM 660 O O . ARG A 1 83 ? -12.296 5.169 28.683 1.00 81.94 83 ARG A O 1
ATOM 667 N N . GLY A 1 84 ? -12.493 3.129 27.782 1.00 78.88 84 GLY A N 1
ATOM 668 C CA . GLY A 1 84 ? -13.895 3.254 27.382 1.00 78.88 84 GLY A CA 1
ATOM 669 C C . GLY A 1 84 ? -14.901 3.374 28.527 1.00 78.88 84 GLY A C 1
ATOM 670 O O . GLY A 1 84 ? -16.098 3.415 28.260 1.00 78.88 84 GLY A O 1
ATOM 671 N N . ASN A 1 85 ? -14.444 3.414 29.786 1.00 79.88 85 ASN A N 1
ATOM 672 C CA . ASN A 1 85 ? -15.305 3.729 30.926 1.00 79.88 85 ASN A CA 1
ATOM 673 C C . ASN A 1 85 ? -15.714 5.205 30.965 1.00 79.88 85 ASN A C 1
ATOM 675 O O . ASN A 1 85 ? -16.798 5.533 31.439 1.00 79.88 85 ASN A O 1
ATOM 679 N N . ASP A 1 86 ? -14.868 6.084 30.430 1.00 84.44 86 ASP A N 1
ATOM 680 C CA . ASP A 1 86 ? -15.233 7.469 30.170 1.00 84.44 86 ASP A CA 1
ATOM 681 C C . ASP A 1 86 ? -15.877 7.558 28.781 1.00 84.44 86 ASP A C 1
ATOM 683 O O . ASP A 1 86 ? -15.271 7.185 27.772 1.00 84.44 86 ASP A O 1
ATOM 687 N N . LYS A 1 87 ? -17.112 8.064 28.729 1.00 84.12 87 LYS A N 1
ATOM 688 C CA . LYS A 1 87 ? -17.879 8.199 27.488 1.00 84.12 87 LYS A CA 1
ATOM 689 C C . LYS A 1 87 ? -17.195 9.109 26.462 1.00 84.12 87 LYS A C 1
ATOM 691 O O . LYS A 1 87 ? -17.193 8.781 25.279 1.00 84.12 87 LYS A O 1
ATOM 696 N N . ASN A 1 88 ? -16.582 10.209 26.897 1.00 87.50 88 ASN A N 1
ATOM 697 C CA . ASN A 1 88 ? -15.895 11.127 25.992 1.00 87.50 88 ASN A CA 1
ATOM 698 C C . ASN A 1 88 ? -14.648 10.467 25.392 1.00 87.50 88 ASN A C 1
ATOM 700 O O . ASN A 1 88 ? -14.405 10.578 24.191 1.00 87.50 88 ASN A O 1
ATOM 704 N N . LEU A 1 89 ? -13.874 9.739 26.206 1.00 86.62 89 LEU A N 1
ATOM 705 C CA . LEU A 1 89 ? -12.712 8.992 25.712 1.00 86.62 89 LEU A CA 1
ATOM 706 C C . LEU A 1 89 ? -13.130 7.842 24.791 1.00 86.62 89 LEU A C 1
ATOM 708 O O . LEU A 1 89 ? -12.497 7.639 23.756 1.00 86.62 89 LEU A O 1
ATOM 712 N N . PHE A 1 90 ? -14.203 7.123 25.127 1.00 87.81 90 PHE A N 1
ATOM 713 C CA . PHE A 1 90 ? -14.768 6.078 24.276 1.00 87.81 90 PHE A CA 1
ATOM 714 C C . PHE A 1 90 ? -15.132 6.622 22.893 1.00 87.81 90 PHE A C 1
ATOM 716 O O . PHE A 1 90 ? -14.659 6.091 21.889 1.00 87.81 90 PHE A O 1
ATOM 723 N N . ASP A 1 91 ? -15.920 7.699 22.834 1.00 88.69 91 ASP A N 1
ATOM 724 C CA . ASP A 1 91 ? -16.383 8.283 21.574 1.00 88.69 91 ASP A CA 1
ATOM 725 C C . ASP A 1 91 ? -15.207 8.818 20.738 1.00 88.69 91 ASP A C 1
ATOM 727 O O . ASP A 1 91 ? -15.178 8.639 19.517 1.00 88.69 91 ASP A O 1
ATOM 731 N N . ASN A 1 92 ? -14.198 9.415 21.382 1.00 92.62 92 ASN A N 1
ATOM 732 C CA . ASN A 1 92 ? -12.990 9.900 20.712 1.00 92.62 92 ASN A CA 1
ATOM 733 C C . ASN A 1 92 ? -12.163 8.756 20.110 1.00 92.62 92 ASN A C 1
ATOM 735 O O . ASN A 1 92 ? -11.821 8.800 18.926 1.00 92.62 92 ASN A O 1
ATOM 739 N N . HIS A 1 93 ? -11.874 7.714 20.892 1.00 91.38 93 HIS A N 1
ATOM 740 C CA . HIS A 1 93 ? -11.108 6.564 20.411 1.00 91.38 93 HIS A CA 1
ATOM 741 C C . HIS A 1 93 ? -11.892 5.740 19.380 1.00 91.38 93 HIS A C 1
ATOM 743 O O . HIS A 1 93 ? -11.297 5.219 18.441 1.00 91.38 93 HIS A O 1
ATOM 749 N N . LEU A 1 94 ? -13.224 5.670 19.482 1.00 91.12 94 LEU A N 1
ATOM 750 C CA . LEU A 1 94 ? -14.074 5.026 18.479 1.00 91.12 94 LEU A CA 1
ATOM 751 C C . LEU A 1 94 ? -14.059 5.782 17.145 1.00 91.12 94 LEU A C 1
ATOM 753 O O . LEU A 1 94 ? -13.951 5.159 16.088 1.00 91.12 94 LEU A O 1
ATOM 757 N N . LYS A 1 95 ? -14.126 7.118 17.175 1.00 94.06 95 LYS A N 1
ATOM 758 C CA . LYS A 1 95 ? -13.962 7.944 15.969 1.00 94.06 95 LYS A CA 1
ATOM 759 C C . LYS A 1 95 ? -12.592 7.725 15.332 1.00 94.06 95 LYS A C 1
ATOM 761 O O . LYS A 1 95 ? -12.528 7.470 14.133 1.00 94.06 95 LYS A O 1
ATOM 766 N N . ALA A 1 96 ? -11.522 7.766 16.127 1.00 93.44 96 ALA A N 1
ATOM 767 C CA . ALA A 1 96 ? -10.165 7.525 15.642 1.00 93.44 96 ALA A CA 1
ATOM 768 C C . ALA A 1 96 ? -10.003 6.108 15.063 1.00 93.44 96 ALA A C 1
ATOM 770 O O . ALA A 1 96 ? -9.437 5.945 13.989 1.00 93.44 96 ALA A O 1
ATOM 771 N N . PHE A 1 97 ? -10.571 5.090 15.715 1.00 93.00 97 PHE A N 1
ATOM 772 C CA . PHE A 1 97 ? -10.580 3.716 15.217 1.00 93.00 97 PHE A CA 1
ATOM 773 C C . PHE A 1 97 ? -11.239 3.603 13.833 1.00 93.00 97 PHE A C 1
ATOM 775 O O . PHE A 1 97 ? -10.658 3.001 12.932 1.00 93.00 97 PHE A O 1
ATOM 782 N N . ASN A 1 98 ? -12.428 4.190 13.655 1.00 93.31 98 ASN A N 1
ATOM 783 C CA . ASN A 1 98 ? -13.151 4.154 12.378 1.00 93.31 98 ASN A CA 1
ATOM 784 C C . ASN A 1 98 ? -12.416 4.930 11.276 1.00 93.31 98 ASN A C 1
ATOM 786 O O . ASN A 1 98 ? -12.422 4.522 10.118 1.00 93.31 98 ASN A O 1
ATOM 790 N N . GLU A 1 99 ? -11.774 6.040 11.633 1.00 96.50 99 GLU A N 1
ATOM 791 C CA . GLU A 1 99 ? -10.989 6.830 10.689 1.00 96.50 99 GLU A CA 1
ATOM 792 C C . GLU A 1 99 ? -9.742 6.072 10.213 1.00 96.50 99 GLU A C 1
ATOM 794 O O . GLU A 1 99 ? -9.422 6.083 9.027 1.00 96.50 99 GLU A O 1
ATOM 799 N N . GLU A 1 100 ? -9.055 5.360 11.107 1.00 93.25 100 GLU 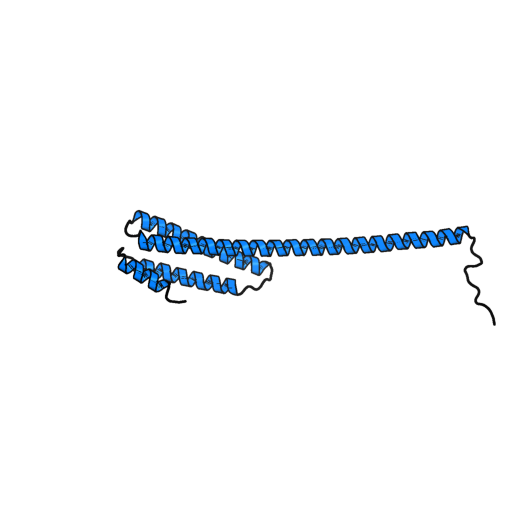A N 1
ATOM 800 C CA . GLU A 1 100 ? -7.926 4.516 10.711 1.00 93.25 100 GLU A CA 1
ATOM 801 C C . GLU A 1 100 ? -8.383 3.282 9.904 1.00 93.25 100 GLU A C 1
ATOM 803 O O . GLU A 1 100 ? -7.710 2.934 8.938 1.00 93.25 100 GLU A O 1
ATOM 808 N N . ASP A 1 101 ? -9.547 2.681 10.202 1.00 90.25 101 ASP A N 1
ATOM 809 C CA . ASP A 1 101 ? -10.175 1.623 9.375 1.00 90.25 101 ASP A CA 1
ATOM 810 C C . ASP A 1 101 ? -10.409 2.104 7.931 1.00 90.25 101 ASP A C 1
ATOM 812 O O . ASP A 1 101 ? -10.042 1.434 6.964 1.00 90.25 101 ASP A O 1
ATOM 816 N N . ARG A 1 102 ? -10.957 3.316 7.765 1.00 95.69 102 ARG A N 1
ATOM 817 C CA . ARG A 1 102 ? -11.158 3.940 6.448 1.00 95.69 102 ARG A CA 1
ATOM 818 C C . ARG A 1 102 ? -9.834 4.109 5.699 1.00 95.69 102 ARG A C 1
ATOM 820 O O . ARG A 1 102 ? -9.734 3.697 4.546 1.00 95.69 102 ARG A O 1
ATOM 827 N N . LYS A 1 103 ? -8.802 4.650 6.356 1.00 95.56 103 LYS A N 1
ATOM 828 C CA . LYS A 1 103 ? -7.481 4.862 5.735 1.00 95.56 103 LYS A CA 1
ATOM 829 C C . LYS A 1 103 ? -6.804 3.560 5.316 1.00 95.56 103 LYS A C 1
ATOM 831 O O . LYS A 1 103 ? -6.159 3.526 4.269 1.00 95.56 103 LYS A O 1
ATOM 836 N N . VAL A 1 104 ? -6.943 2.485 6.099 1.00 92.00 104 VAL A N 1
ATOM 837 C CA . VAL A 1 104 ? -6.425 1.164 5.706 1.00 92.00 104 VAL A CA 1
ATOM 838 C C . VAL A 1 104 ? -7.108 0.687 4.426 1.00 92.00 104 VAL A C 1
ATOM 840 O O . VAL A 1 104 ? -6.407 0.306 3.487 1.00 92.00 104 VAL A O 1
ATOM 843 N N . ASN A 1 105 ? -8.441 0.758 4.363 1.00 93.06 105 ASN A N 1
ATOM 844 C CA . ASN A 1 105 ? -9.212 0.381 3.176 1.00 93.06 105 ASN A CA 1
ATOM 845 C C . ASN A 1 105 ? -8.822 1.208 1.942 1.00 93.06 105 ASN A C 1
ATOM 847 O O . ASN A 1 105 ? -8.614 0.644 0.871 1.00 93.06 105 ASN A O 1
ATOM 851 N N . GLU A 1 106 ? -8.646 2.522 2.093 1.00 96.00 106 GLU A N 1
ATOM 852 C CA . GLU A 1 106 ? -8.208 3.411 1.009 1.00 96.00 106 GLU A CA 1
ATOM 853 C C . GLU A 1 106 ? -6.813 3.056 0.492 1.00 96.00 106 GLU A C 1
ATOM 855 O O . GLU A 1 106 ? -6.607 2.964 -0.719 1.00 96.00 106 GLU A O 1
ATOM 860 N N . CYS A 1 107 ? -5.862 2.785 1.390 1.00 93.38 107 CYS A N 1
ATOM 861 C CA . CYS A 1 107 ? -4.523 2.362 0.990 1.00 93.38 107 CYS A CA 1
ATOM 862 C C . CYS A 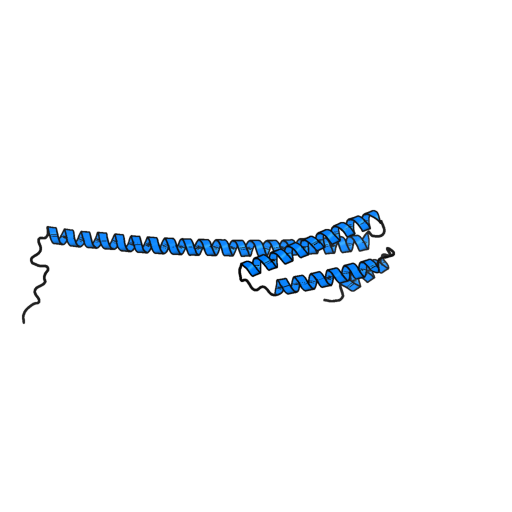1 107 ? -4.555 1.016 0.252 1.00 93.38 107 CYS A C 1
ATOM 864 O O . CYS A 1 107 ? -3.893 0.864 -0.771 1.00 93.38 107 CYS A O 1
ATOM 866 N N . LEU A 1 108 ? -5.329 0.040 0.739 1.00 92.62 108 LEU A N 1
ATOM 867 C CA . LEU A 1 108 ? -5.442 -1.274 0.097 1.00 92.62 108 LEU A CA 1
ATOM 868 C C . LEU A 1 108 ? -6.139 -1.196 -1.271 1.00 92.62 108 LEU A C 1
ATOM 870 O O . LEU A 1 108 ? -5.712 -1.868 -2.211 1.00 92.62 108 LEU A O 1
ATOM 874 N N . ALA A 1 109 ? -7.165 -0.352 -1.408 1.00 93.69 109 ALA A N 1
ATOM 875 C CA . ALA A 1 109 ? -7.830 -0.096 -2.683 1.00 93.69 109 ALA A CA 1
ATOM 876 C C . ALA A 1 109 ? -6.878 0.569 -3.689 1.00 93.69 109 ALA A C 1
ATOM 878 O O . ALA A 1 109 ? -6.764 0.113 -4.827 1.00 93.69 109 ALA A O 1
ATOM 879 N N . SER A 1 110 ? -6.131 1.584 -3.243 1.00 93.44 110 SER A N 1
ATOM 880 C CA . SER A 1 110 ? -5.100 2.251 -4.045 1.00 93.44 110 SER A CA 1
ATOM 881 C C . SER A 1 110 ? -4.018 1.268 -4.505 1.00 93.44 110 SER A C 1
ATOM 883 O O . SER A 1 110 ? -3.676 1.215 -5.685 1.00 93.44 110 SER A O 1
ATOM 885 N N . LEU A 1 111 ? -3.551 0.392 -3.609 1.00 91.75 111 LEU A N 1
ATOM 886 C CA . LEU A 1 111 ? -2.566 -0.643 -3.924 1.00 91.75 111 LEU A CA 1
ATOM 887 C C . LEU A 1 111 ? -3.080 -1.636 -4.985 1.00 91.75 111 LEU A C 1
ATOM 889 O O . LEU A 1 111 ? -2.345 -2.012 -5.901 1.00 91.75 111 LEU A O 1
ATOM 893 N N . SER A 1 112 ? -4.354 -2.031 -4.896 1.00 90.88 112 SER A N 1
ATOM 894 C CA . SER A 1 112 ? -5.017 -2.878 -5.898 1.00 90.88 112 SER A CA 1
ATOM 895 C C . SER A 1 112 ? -5.088 -2.192 -7.269 1.00 90.88 112 SER A C 1
ATOM 897 O O . SER A 1 112 ? -4.792 -2.804 -8.297 1.00 90.88 112 SER A O 1
ATOM 899 N N . GLN A 1 113 ? -5.404 -0.894 -7.294 1.00 90.88 113 GLN A N 1
ATOM 900 C CA . GLN A 1 113 ? -5.459 -0.104 -8.524 1.00 90.88 113 GLN A CA 1
ATOM 901 C C . GLN A 1 113 ? -4.072 0.069 -9.163 1.00 90.88 113 GLN A C 1
ATOM 903 O O . GLN A 1 113 ? -3.928 -0.130 -10.369 1.00 90.88 113 GLN A O 1
ATOM 908 N N . MET A 1 114 ? -3.048 0.390 -8.365 1.00 88.06 114 MET A N 1
ATOM 909 C CA . MET A 1 114 ? -1.666 0.557 -8.834 1.00 88.06 114 MET A CA 1
ATOM 910 C C . MET A 1 114 ? -1.112 -0.731 -9.449 1.00 88.06 114 MET A C 1
ATOM 912 O O . MET A 1 114 ? -0.514 -0.700 -10.522 1.00 88.06 114 MET A O 1
ATOM 916 N N . THR A 1 115 ? -1.336 -1.872 -8.792 1.00 84.19 115 THR A N 1
ATOM 917 C CA . THR A 1 115 ? -0.852 -3.172 -9.281 1.00 84.19 115 THR A CA 1
ATOM 918 C C . THR A 1 115 ? -1.607 -3.642 -10.520 1.00 84.19 115 THR A C 1
ATOM 920 O O . THR A 1 115 ? -0.975 -4.100 -11.470 1.00 84.19 115 THR A O 1
ATOM 923 N N . SER A 1 116 ? -2.924 -3.429 -10.578 1.00 84.25 116 SER A N 1
ATOM 924 C CA . SER A 1 116 ? -3.727 -3.727 -11.772 1.00 84.25 116 SER A CA 1
ATOM 925 C C . SER A 1 116 ? -3.309 -2.880 -12.978 1.00 84.25 116 SER A C 1
ATOM 927 O O . SER A 1 116 ? -3.155 -3.414 -14.073 1.00 84.25 116 SER A O 1
ATOM 929 N N . GLY A 1 117 ? -3.077 -1.575 -12.784 1.00 78.75 117 GLY A N 1
ATOM 930 C CA . GLY A 1 117 ? -2.651 -0.659 -13.850 1.00 78.75 117 GLY A CA 1
ATOM 931 C C . GLY A 1 117 ? -1.241 -0.930 -14.381 1.00 78.75 117 GLY A C 1
ATOM 932 O O . GLY A 1 117 ? -0.954 -0.626 -15.534 1.00 78.75 117 GLY A O 1
ATOM 933 N N . ALA A 1 118 ? -0.376 -1.536 -13.564 1.00 77.31 118 ALA A N 1
ATOM 934 C CA . ALA A 1 118 ? 0.964 -1.960 -13.961 1.00 77.31 118 ALA A CA 1
ATOM 935 C C . ALA A 1 118 ? 1.029 -3.427 -14.436 1.00 77.31 118 ALA A C 1
ATOM 937 O O . ALA A 1 118 ? 2.120 -3.976 -14.576 1.00 77.31 118 ALA A O 1
ATOM 938 N N . GLN A 1 119 ? -0.122 -4.081 -14.646 1.00 78.06 119 GLN A N 1
ATOM 939 C CA . GLN A 1 119 ? -0.221 -5.501 -15.006 1.00 78.06 119 GLN A CA 1
ATOM 940 C C . GLN A 1 119 ? 0.499 -6.452 -14.021 1.00 78.06 119 GLN A C 1
ATOM 942 O O . GLN A 1 119 ? 0.867 -7.574 -14.374 1.00 78.06 119 GLN A O 1
ATOM 947 N N . MET A 1 120 ? 0.691 -6.023 -12.768 1.00 75.62 120 MET A N 1
ATOM 948 C CA . MET A 1 120 ? 1.335 -6.803 -11.714 1.00 75.62 120 MET A CA 1
ATOM 949 C C . MET A 1 120 ? 0.287 -7.626 -10.961 1.00 75.62 120 MET A C 1
ATOM 951 O O . MET A 1 120 ? -0.597 -7.080 -10.303 1.00 75.62 120 MET A O 1
ATOM 955 N N . SER A 1 121 ? 0.397 -8.954 -11.002 1.00 77.38 121 SER A N 1
ATOM 956 C CA . SER A 1 121 ? -0.463 -9.826 -10.196 1.00 77.38 121 SER A CA 1
ATOM 957 C C . SER A 1 121 ? 0.121 -10.007 -8.795 1.00 77.38 121 SER A C 1
ATOM 959 O O . SER A 1 121 ? 1.155 -10.652 -8.626 1.00 77.38 121 SER A O 1
ATOM 961 N N . VAL A 1 122 ? -0.543 -9.443 -7.781 1.00 81.31 122 VAL A N 1
ATOM 962 C CA . VAL A 1 122 ? -0.148 -9.572 -6.368 1.00 81.31 122 VAL A CA 1
ATOM 963 C C . VAL A 1 122 ? -1.339 -10.100 -5.551 1.00 81.31 122 VAL A C 1
ATOM 965 O O . VAL A 1 122 ? -2.086 -9.321 -4.950 1.00 81.31 122 VAL A O 1
ATOM 968 N N . PRO A 1 123 ? -1.564 -11.429 -5.513 1.00 83.56 123 PRO A N 1
ATOM 969 C CA . PRO A 1 123 ? -2.731 -12.031 -4.854 1.00 83.56 123 PRO A CA 1
ATOM 970 C C . PRO A 1 123 ? -2.821 -11.725 -3.349 1.00 83.56 123 PRO A C 1
ATOM 972 O O . PRO A 1 123 ? -3.904 -11.758 -2.761 1.00 83.56 123 PRO A O 1
ATOM 975 N N . GLN A 1 124 ? -1.698 -11.377 -2.718 1.00 84.75 124 GLN A N 1
ATOM 976 C CA . GLN A 1 124 ? -1.614 -11.006 -1.308 1.00 84.75 124 GLN A CA 1
ATOM 977 C C . GLN A 1 124 ? -2.415 -9.736 -0.985 1.00 84.75 124 GLN A C 1
ATOM 979 O O . GLN A 1 124 ? -2.902 -9.613 0.135 1.00 84.75 124 GLN A O 1
ATOM 984 N N . ILE A 1 125 ? -2.605 -8.822 -1.946 1.00 86.56 125 ILE A N 1
ATOM 985 C CA . ILE A 1 125 ? -3.414 -7.607 -1.748 1.00 86.56 125 ILE A CA 1
ATOM 986 C C . ILE A 1 125 ? -4.882 -7.985 -1.552 1.00 86.56 125 ILE A C 1
ATOM 988 O O . ILE A 1 125 ? -5.509 -7.566 -0.582 1.00 86.56 125 ILE A O 1
ATOM 992 N N . ALA A 1 126 ? -5.416 -8.838 -2.430 1.00 86.56 126 ALA A N 1
ATOM 993 C CA . ALA A 1 126 ? -6.789 -9.320 -2.324 1.00 86.56 126 ALA A CA 1
ATOM 994 C C . ALA A 1 126 ? -7.015 -10.113 -1.026 1.00 86.56 126 ALA A C 1
ATOM 996 O O . ALA A 1 126 ? -8.061 -9.984 -0.388 1.00 86.56 126 ALA A O 1
ATOM 997 N N . ALA A 1 127 ? -6.025 -10.905 -0.602 1.00 83.38 127 ALA A N 1
ATOM 998 C CA . ALA A 1 127 ? -6.063 -11.585 0.690 1.00 83.38 127 ALA A CA 1
ATOM 999 C C . ALA A 1 127 ? -6.070 -10.589 1.865 1.00 83.38 127 ALA A C 1
ATOM 1001 O O . ALA A 1 127 ? -6.877 -10.737 2.781 1.00 83.38 127 ALA A O 1
ATOM 1002 N N . ALA A 1 128 ? -5.221 -9.557 1.827 1.00 84.31 128 ALA A N 1
ATOM 1003 C CA . ALA A 1 128 ? -5.151 -8.528 2.863 1.00 84.31 128 ALA A CA 1
ATOM 1004 C C . ALA A 1 128 ? -6.467 -7.748 2.999 1.00 84.31 128 ALA A C 1
ATOM 1006 O O . ALA A 1 128 ? -6.924 -7.542 4.122 1.00 84.31 128 ALA A O 1
ATOM 1007 N N . ILE A 1 129 ? -7.109 -7.394 1.879 1.00 87.12 129 ILE A N 1
ATOM 1008 C CA . ILE A 1 129 ? -8.438 -6.760 1.860 1.00 87.12 129 ILE A CA 1
ATOM 1009 C C . ILE A 1 129 ? -9.455 -7.644 2.589 1.00 87.12 129 ILE A C 1
ATOM 1011 O O . ILE A 1 129 ? -10.056 -7.206 3.566 1.00 87.12 129 ILE A O 1
ATOM 1015 N N . LYS A 1 130 ? -9.576 -8.920 2.198 1.00 88.38 130 LYS A N 1
ATOM 1016 C CA . LYS A 1 130 ? -10.522 -9.859 2.828 1.00 88.38 130 LYS A CA 1
ATOM 1017 C C . LYS A 1 130 ? -10.276 -10.034 4.327 1.00 88.38 130 LYS A C 1
ATOM 1019 O O . LYS A 1 130 ? -11.219 -10.081 5.115 1.00 88.38 130 LYS A O 1
ATOM 1024 N N . VAL A 1 131 ? -9.010 -10.151 4.733 1.00 82.62 131 VAL A N 1
ATOM 1025 C CA . VAL A 1 131 ? -8.641 -10.280 6.150 1.00 82.62 131 VAL A CA 1
ATOM 1026 C C . VAL A 1 131 ? -9.027 -9.019 6.922 1.00 82.62 131 VAL A C 1
ATOM 1028 O O . VAL A 1 131 ? -9.587 -9.119 8.014 1.00 82.62 131 VAL A O 1
ATOM 1031 N N . HIS A 1 132 ? -8.763 -7.840 6.362 1.00 85.19 132 HIS A N 1
ATOM 1032 C CA . HIS A 1 132 ? -9.082 -6.573 7.006 1.00 85.19 132 HIS A CA 1
ATOM 1033 C C . HIS A 1 132 ? -10.600 -6.349 7.129 1.00 85.19 132 HIS A C 1
ATOM 1035 O O . HIS A 1 132 ? -11.076 -6.008 8.212 1.00 85.19 132 HIS A O 1
ATOM 1041 N N . GLU A 1 133 ? -11.383 -6.668 6.095 1.00 88.50 133 GLU A N 1
ATOM 1042 C CA . GLU A 1 133 ? -12.852 -6.648 6.152 1.00 88.50 133 GLU A CA 1
ATOM 1043 C C . GLU A 1 133 ? -13.389 -7.570 7.257 1.00 88.50 133 GLU A C 1
ATOM 1045 O O . GLU A 1 133 ? -14.203 -7.161 8.096 1.00 88.50 133 GLU A O 1
ATOM 1050 N N . ALA A 1 134 ? -12.888 -8.810 7.316 1.00 82.44 134 ALA A N 1
ATOM 1051 C CA . ALA A 1 134 ? -13.269 -9.779 8.338 1.00 82.44 134 ALA A CA 1
ATOM 1052 C C . ALA A 1 134 ? -12.925 -9.295 9.758 1.00 82.44 134 ALA A C 1
ATOM 1054 O O . ALA A 1 134 ? -13.700 -9.523 10.693 1.00 82.44 134 ALA A O 1
ATOM 1055 N N . LEU A 1 135 ? -11.790 -8.614 9.939 1.00 81.00 135 LEU A N 1
ATOM 1056 C CA . LEU A 1 135 ? -11.427 -7.978 11.207 1.00 81.00 135 LEU A CA 1
ATOM 1057 C C . LEU A 1 135 ? -12.389 -6.838 11.556 1.00 81.00 135 LEU A C 1
ATOM 1059 O O . LEU A 1 135 ? -12.892 -6.798 12.679 1.00 81.00 135 LEU A O 1
ATOM 1063 N N . GLY A 1 136 ? -12.730 -5.970 10.602 1.00 80.75 136 GLY A N 1
ATOM 1064 C CA . GLY A 1 136 ? -13.708 -4.896 10.798 1.00 80.75 136 GLY A CA 1
ATOM 1065 C C . GLY A 1 136 ? -15.065 -5.417 11.292 1.00 80.75 136 GLY A C 1
ATOM 1066 O O . GLY A 1 136 ? -15.654 -4.867 12.228 1.00 80.75 136 GLY A O 1
ATOM 1067 N N . HIS A 1 137 ? -15.550 -6.531 10.732 1.00 87.31 137 HIS A N 1
ATOM 1068 C CA . HIS A 1 137 ? -16.771 -7.188 11.212 1.00 87.31 137 HIS A CA 1
ATOM 1069 C C . HIS A 1 137 ? -16.644 -7.708 12.649 1.00 87.31 137 HIS A C 1
ATOM 1071 O O . HIS A 1 137 ? -17.577 -7.548 13.442 1.00 87.31 137 HIS A O 1
ATOM 1077 N N . GLN A 1 138 ? -15.497 -8.290 13.006 1.00 80.62 138 GLN A N 1
ATOM 1078 C CA . GLN A 1 138 ? -15.234 -8.771 14.364 1.00 80.62 138 GLN A CA 1
ATOM 1079 C C . GLN A 1 138 ? -15.196 -7.622 15.378 1.00 80.62 138 GLN A C 1
ATOM 1081 O O . GLN A 1 138 ? -15.854 -7.715 16.416 1.00 80.62 138 GLN A O 1
ATOM 1086 N N . TYR A 1 139 ? -14.520 -6.516 15.056 1.00 82.12 139 TYR A N 1
ATOM 1087 C CA . TYR A 1 139 ? -14.474 -5.323 15.904 1.00 82.12 139 TYR A CA 1
ATOM 1088 C C . TYR A 1 139 ? -15.868 -4.732 16.141 1.00 82.12 139 TYR A C 1
ATOM 1090 O O . TYR A 1 139 ? -16.267 -4.519 17.288 1.00 82.12 139 TYR A O 1
ATOM 1098 N N . ARG A 1 140 ? -16.667 -4.547 15.079 1.00 83.62 140 ARG A N 1
ATOM 1099 C CA . ARG A 1 140 ? -18.055 -4.057 15.190 1.00 83.62 140 ARG A CA 1
ATOM 1100 C C . ARG A 1 140 ? -18.943 -5.008 15.999 1.00 83.62 140 ARG A C 1
ATOM 1102 O O . ARG A 1 140 ? -19.766 -4.559 16.796 1.00 83.62 140 ARG A O 1
ATOM 1109 N N . GLY A 1 141 ? -18.779 -6.319 15.824 1.00 83.56 141 GLY A N 1
ATOM 1110 C CA . GLY A 1 141 ? -19.489 -7.332 16.608 1.00 83.56 141 GLY A CA 1
ATOM 1111 C C . GLY A 1 141 ? -19.120 -7.301 18.094 1.00 83.56 141 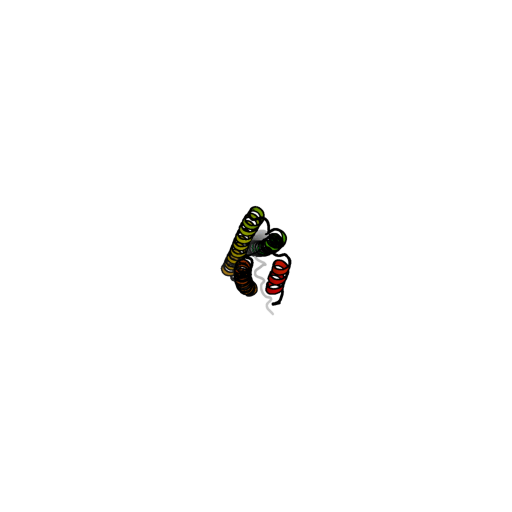GLY A C 1
ATOM 1112 O O . GLY A 1 141 ? -19.991 -7.437 18.954 1.00 83.56 141 GLY A O 1
ATOM 1113 N N . ALA A 1 142 ? -17.845 -7.077 18.401 1.00 80.06 142 ALA A N 1
ATOM 1114 C CA . ALA A 1 142 ? -17.341 -6.942 19.760 1.00 80.06 142 ALA A CA 1
ATOM 1115 C C . ALA A 1 142 ? -17.830 -5.657 20.451 1.00 80.06 142 ALA A C 1
ATOM 1117 O O . ALA A 1 142 ? -18.280 -5.722 21.596 1.00 80.06 142 ALA A O 1
ATOM 1118 N N . LEU A 1 143 ? -17.842 -4.520 19.748 1.00 79.25 143 LEU A N 1
ATOM 1119 C CA . LEU A 1 143 ? -18.360 -3.244 20.266 1.00 79.25 143 LEU A CA 1
ATOM 1120 C C . LEU A 1 143 ? -19.828 -3.341 20.697 1.00 79.25 143 LEU A C 1
ATOM 1122 O O . LEU A 1 143 ? -20.195 -2.819 21.744 1.00 79.25 143 LEU A O 1
ATOM 1126 N N . LYS A 1 144 ? -20.666 -4.089 19.964 1.00 78.44 144 LYS A N 1
ATOM 1127 C CA . LYS A 1 144 ? -22.070 -4.328 20.356 1.00 78.44 144 LYS A CA 1
ATOM 1128 C C . LYS A 1 144 ? -22.213 -5.041 21.707 1.00 78.44 144 LYS A C 1
ATOM 1130 O O . LYS A 1 144 ? -23.231 -4.865 22.376 1.00 78.44 144 LYS A O 1
ATOM 1135 N N . LYS A 1 145 ? -21.226 -5.861 22.092 1.00 71.31 145 LYS A N 1
ATOM 1136 C CA . LYS A 1 145 ? -21.185 -6.590 23.374 1.00 71.31 145 LYS A CA 1
ATOM 1137 C C . LYS A 1 145 ? -20.568 -5.749 24.498 1.00 71.31 145 LYS A C 1
ATOM 1139 O O . LYS A 1 145 ? -20.844 -6.001 25.669 1.00 71.31 145 LYS A O 1
ATOM 1144 N N . TYR A 1 146 ? -19.780 -4.733 24.153 1.00 67.38 146 TYR A N 1
ATOM 1145 C CA . TYR A 1 146 ? -19.160 -3.782 25.074 1.00 67.38 146 TYR A CA 1
ATOM 1146 C C . TYR A 1 146 ? -20.165 -2.681 25.477 1.00 67.38 146 TYR A C 1
ATOM 1148 O O . TYR A 1 146 ? -19.997 -1.512 25.159 1.00 67.38 146 TYR A O 1
ATOM 1156 N N . LYS A 1 147 ? -21.275 -3.058 26.132 1.00 57.78 147 LYS A N 1
ATOM 1157 C CA . LYS A 1 147 ? -22.306 -2.112 26.627 1.00 57.78 147 LYS A CA 1
ATOM 1158 C C . LYS A 1 147 ? -22.088 -1.639 28.066 1.00 57.78 147 LYS A C 1
ATOM 1160 O O . LYS A 1 147 ? -22.774 -0.734 28.523 1.00 5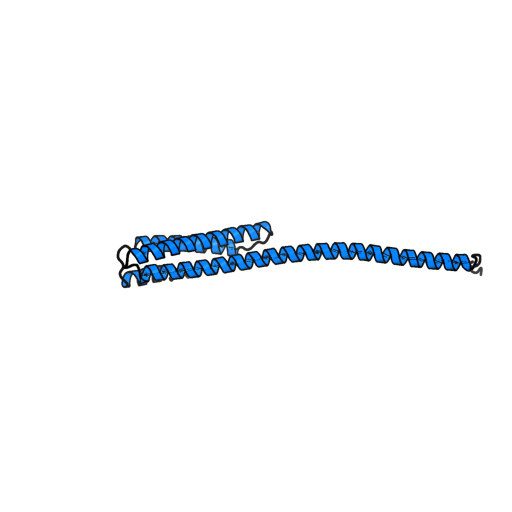7.78 147 LYS A O 1
ATOM 1165 N N . GLN A 1 148 ? -21.167 -2.267 28.787 1.00 57.78 148 GLN A N 1
ATOM 1166 C CA . GLN A 1 148 ? -20.796 -1.898 30.148 1.00 57.78 148 GLN A CA 1
ATOM 1167 C C . GLN A 1 148 ? -19.275 -2.028 30.263 1.00 57.78 148 GLN A C 1
ATOM 1169 O O . GLN A 1 148 ? -18.775 -3.150 30.102 1.00 57.78 148 GLN A O 1
ATOM 1174 N N . PRO A 1 149 ? -18.553 -0.920 30.494 1.00 57.47 149 PRO A N 1
ATOM 1175 C CA . PRO A 1 149 ? -17.104 -0.916 30.617 1.00 57.47 149 PRO A CA 1
ATOM 1176 C C . PRO A 1 149 ? -16.704 -1.648 31.903 1.00 57.47 149 PRO A C 1
ATOM 1178 O O . PRO A 1 149 ? -16.682 -1.095 32.994 1.00 57.47 149 PRO A O 1
ATOM 1181 N N . ASP A 1 150 ? -16.431 -2.940 31.775 1.00 60.94 150 ASP A N 1
ATOM 1182 C CA . ASP A 1 150 ? -15.799 -3.749 32.811 1.00 60.94 150 ASP A CA 1
ATOM 1183 C C . ASP A 1 150 ? -14.469 -4.241 32.243 1.00 60.94 150 ASP A C 1
ATOM 1185 O O . ASP A 1 150 ? -14.425 -4.809 31.144 1.00 60.94 150 ASP A O 1
ATOM 1189 N N . LEU A 1 151 ? -13.381 -4.035 32.985 1.00 59.41 151 LEU A N 1
ATOM 1190 C CA . LEU A 1 151 ? -12.039 -4.476 32.609 1.00 59.41 151 LEU A CA 1
ATOM 1191 C C . LEU A 1 151 ? -12.014 -5.981 32.286 1.00 59.41 151 LEU A C 1
ATOM 1193 O O . LEU A 1 151 ? -11.321 -6.411 31.363 1.00 59.41 151 LEU A O 1
ATOM 1197 N N . LYS A 1 152 ? -12.824 -6.791 32.984 1.00 62.44 152 LYS A N 1
ATOM 1198 C CA . LYS A 1 152 ? -12.949 -8.231 32.703 1.00 62.44 152 LYS A CA 1
ATOM 1199 C C . LYS A 1 152 ? -13.567 -8.495 31.330 1.00 62.44 152 LYS A C 1
ATOM 1201 O O . LYS A 1 152 ? -13.115 -9.387 30.613 1.00 62.44 152 LYS A O 1
ATOM 1206 N N . ARG A 1 153 ? -14.561 -7.698 30.926 1.00 66.12 153 ARG A N 1
ATOM 1207 C CA . ARG A 1 153 ? -15.180 -7.775 29.592 1.00 66.12 153 ARG A CA 1
ATOM 1208 C C . ARG A 1 153 ? -14.240 -7.263 28.507 1.00 66.12 153 ARG A C 1
ATOM 1210 O O . ARG A 1 153 ? -14.202 -7.858 27.435 1.00 66.12 153 ARG A O 1
ATOM 1217 N N . ALA A 1 154 ? -13.446 -6.232 28.798 1.00 64.62 154 ALA A N 1
ATOM 1218 C CA . ALA A 1 154 ? -12.430 -5.706 27.891 1.00 64.62 154 ALA A CA 1
ATOM 1219 C C . ALA A 1 154 ? -11.391 -6.774 27.505 1.00 64.62 154 ALA A C 1
ATOM 1221 O O . ALA A 1 154 ? -11.131 -6.992 26.322 1.00 64.62 154 ALA A O 1
ATOM 1222 N N . VAL A 1 155 ? -10.871 -7.512 28.492 1.00 68.06 155 VAL A N 1
ATOM 1223 C CA . VAL A 1 155 ? -9.929 -8.624 28.270 1.00 68.06 155 VAL A CA 1
ATOM 1224 C C . VAL A 1 155 ? -10.575 -9.767 27.478 1.00 68.06 155 VAL A C 1
ATOM 1226 O O . VAL A 1 155 ? -9.950 -10.339 26.586 1.00 68.06 155 VAL A O 1
ATOM 1229 N N . LEU A 1 156 ? -11.836 -10.096 27.770 1.00 66.94 156 LEU A N 1
ATOM 1230 C CA . LEU A 1 156 ? -12.566 -11.180 27.103 1.00 66.94 156 LEU A CA 1
ATOM 1231 C C . LEU A 1 156 ? -12.847 -10.849 25.627 1.00 66.94 156 LEU A C 1
ATOM 1233 O O . LEU A 1 156 ? -12.706 -11.700 24.748 1.00 66.94 156 LEU A O 1
ATOM 1237 N N . VAL A 1 157 ? -13.174 -9.587 25.356 1.00 69.75 157 VAL A N 1
ATOM 1238 C CA . VAL A 1 157 ? -13.380 -9.047 24.013 1.00 69.75 157 VAL A CA 1
ATOM 1239 C C . VAL A 1 157 ? -12.068 -9.002 23.212 1.00 69.75 157 VAL A C 1
ATOM 1241 O O . VAL A 1 157 ? -12.057 -9.474 22.075 1.00 69.75 157 VAL A O 1
ATOM 1244 N N . ASP A 1 158 ? -10.954 -8.537 23.793 1.00 72.06 158 ASP A N 1
ATOM 1245 C CA . ASP A 1 158 ? -9.635 -8.570 23.130 1.00 72.06 158 ASP A CA 1
ATOM 1246 C C . ASP A 1 158 ? -9.202 -10.008 22.797 1.00 72.06 158 ASP A C 1
ATOM 1248 O O . ASP A 1 158 ? -8.785 -10.306 21.674 1.00 72.06 158 ASP A O 1
ATOM 1252 N N . LYS A 1 159 ? -9.379 -10.939 23.746 1.00 71.50 159 LYS A N 1
ATOM 1253 C CA . LYS A 1 159 ? -9.047 -12.359 23.560 1.00 71.50 159 LYS A CA 1
ATOM 1254 C C . LYS A 1 159 ? -9.870 -13.008 22.442 1.00 71.50 159 LYS A C 1
ATOM 1256 O O . LYS A 1 159 ? -9.327 -13.807 21.683 1.00 71.50 159 LYS A O 1
ATOM 1261 N N . SER A 1 160 ? -11.146 -12.638 22.298 1.00 65.06 160 SER A N 1
ATOM 1262 C CA . SER A 1 160 ? -12.015 -13.144 21.225 1.00 65.06 160 SER A CA 1
ATOM 1263 C C . SER A 1 160 ? -11.557 -12.728 19.825 1.00 65.06 160 SER A C 1
ATOM 1265 O O . SER A 1 160 ? -11.871 -13.435 18.870 1.00 65.06 160 SER A O 1
ATOM 1267 N N . ILE A 1 161 ? -10.854 -11.600 19.693 1.00 69.31 161 ILE A N 1
ATOM 1268 C CA . ILE A 1 161 ? -10.353 -11.089 18.407 1.00 69.31 161 ILE A CA 1
ATOM 1269 C C . ILE A 1 161 ? -8.947 -11.626 18.119 1.00 69.31 161 ILE A C 1
ATOM 1271 O O . ILE A 1 161 ? -8.612 -11.923 16.977 1.00 69.31 161 ILE A O 1
ATOM 1275 N N . ARG A 1 162 ? -8.120 -11.814 19.155 1.00 61.28 162 ARG A N 1
ATOM 1276 C CA . ARG A 1 162 ? -6.764 -12.374 19.021 1.00 61.28 162 ARG A CA 1
ATOM 1277 C C . ARG A 1 162 ? -6.727 -13.884 18.751 1.00 61.28 162 ARG A C 1
ATOM 1279 O O . ARG A 1 162 ? -5.732 -14.369 18.224 1.00 61.28 162 ARG A O 1
ATOM 1286 N N . GLY A 1 163 ? -7.770 -14.625 19.129 1.00 43.09 163 GLY A N 1
ATOM 1287 C CA . GLY A 1 163 ? -7.789 -16.094 19.169 1.00 43.09 163 GLY A CA 1
ATOM 1288 C C . GLY A 1 163 ? -8.059 -16.845 17.857 1.00 43.09 163 GLY A C 1
ATOM 1289 O O . GLY A 1 163 ? -8.371 -18.028 17.929 1.00 43.09 163 GLY A O 1
ATOM 1290 N N . LYS A 1 164 ? -7.982 -16.209 16.682 1.00 48.12 164 LYS A N 1
ATOM 1291 C CA . LYS A 1 164 ? -8.214 -16.868 15.376 1.00 48.12 164 LYS A CA 1
ATOM 1292 C C . LYS A 1 164 ? -7.078 -16.619 14.375 1.00 48.12 164 LYS A C 1
ATOM 1294 O O . LYS A 1 164 ? -7.332 -16.205 13.246 1.00 48.12 164 LYS A O 1
ATOM 1299 N N . ARG A 1 165 ? -5.836 -16.794 14.831 1.00 34.69 165 ARG A N 1
ATOM 1300 C CA . ARG A 1 165 ? -4.670 -16.908 13.943 1.00 34.69 165 ARG A CA 1
ATOM 1301 C C . ARG A 1 165 ? -4.600 -18.297 13.335 1.00 34.69 165 ARG A C 1
ATOM 1303 O O . ARG A 1 165 ? -4.930 -19.248 14.075 1.00 34.69 165 ARG A O 1
#

Sequence (165 aa):
MKEPHSTFQDISVRRRVIISLSILVVLIIVIGLYGLVAIIESNQRLHKSVLEGQAMANAIDTARLSQVHFKKQVQEWKNILLRGNDKNLFDNHLKAFNEEDRKVNECLASLSQMTSGAQMSVPQIAAAIKVHEALGHQYRGALKKYKQPDLKRAVLVDKSIRGKR

pLDDT: mean 80.67, std 12.27, range [34.69, 96.5]